Protein AF-A0A8H4LBY7-F1 (afdb_monomer)

Organism: NCBI:txid1237068

Radius of gyration: 17.31 Å; Cα contacts (8 Å, |Δi|>4): 15; chains: 1; bounding box: 45×18×47 Å

Nearest PDB structures (foldseek):
  5j73-assembly2_C  TM=4.463E-01  e=7.808E+00  synthetic construct

InterPro domains:
  IPR004217 Tim10-like [PF02953] (7-64)
  IPR035427 Tim10-like domain superfamily [G3DSA:1.10.287.810] (9-73)
  IPR035427 Tim10-like domain superfamily [SSF144122] (28-70)

Structure (mmCIF, N/CA/C/O backbone):
data_AF-A0A8H4LBY7-F1
#
_entry.id   AF-A0A8H4LBY7-F1
#
loop_
_atom_site.group_PDB
_atom_site.id
_atom_site.type_symbol
_atom_site.label_atom_id
_atom_site.label_alt_id
_atom_site.label_comp_id
_atom_site.label_asym_id
_atom_site.label_entity_id
_atom_site.label_seq_id
_atom_site.pdbx_PDB_ins_code
_atom_site.Cartn_x
_atom_site.Cartn_y
_atom_site.Cartn_z
_atom_site.occupancy
_atom_site.B_iso_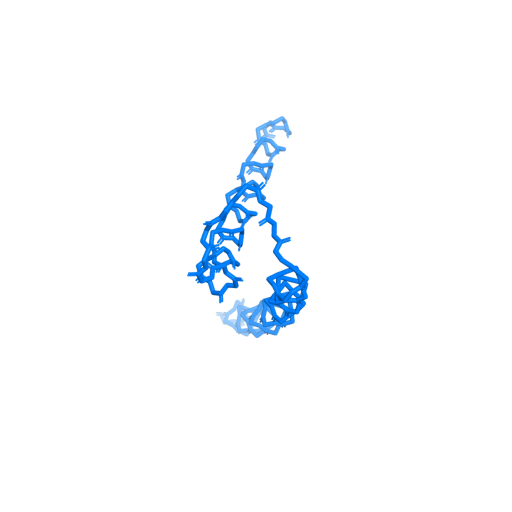or_equiv
_atom_site.auth_seq_id
_atom_site.auth_comp_id
_atom_site.auth_asym_id
_atom_site.auth_atom_id
_atom_site.pdbx_PDB_model_num
ATOM 1 N N . MET A 1 1 ? 1.432 3.238 33.220 1.00 57.72 1 MET A N 1
ATOM 2 C CA . MET A 1 1 ? 2.023 2.633 32.006 1.00 57.72 1 MET A CA 1
ATOM 3 C C . MET A 1 1 ? 3.326 3.359 31.737 1.00 57.72 1 MET A C 1
ATOM 5 O O . MET A 1 1 ? 3.305 4.582 31.689 1.00 57.72 1 MET A O 1
ATOM 9 N N . ASP A 1 2 ? 4.447 2.643 31.671 1.00 80.19 2 ASP A N 1
ATOM 10 C CA . ASP A 1 2 ? 5.766 3.243 31.444 1.00 80.19 2 ASP A CA 1
ATOM 11 C C . ASP A 1 2 ? 5.860 3.741 29.989 1.00 80.19 2 ASP A C 1
ATOM 13 O O . ASP A 1 2 ? 5.603 2.989 29.046 1.00 80.19 2 ASP A O 1
ATOM 17 N N . SER A 1 3 ? 6.185 5.022 29.798 1.00 83.69 3 SER A N 1
ATOM 18 C CA . SER A 1 3 ? 6.270 5.675 28.480 1.00 83.69 3 SER A CA 1
ATOM 19 C C . SER A 1 3 ? 7.211 4.935 27.514 1.00 83.69 3 SER A C 1
ATOM 21 O O . SER A 1 3 ? 6.956 4.857 26.308 1.00 83.69 3 SER A O 1
ATOM 23 N N . SER A 1 4 ? 8.262 4.304 28.046 1.00 89.25 4 SER A N 1
ATOM 24 C CA . SER A 1 4 ? 9.209 3.503 27.264 1.00 89.25 4 SER A CA 1
ATOM 25 C C . SER A 1 4 ? 8.558 2.271 26.621 1.00 89.25 4 SER A C 1
ATOM 27 O O . SER A 1 4 ? 8.810 1.979 25.448 1.00 89.25 4 SER A O 1
ATOM 29 N N . GLN A 1 5 ? 7.663 1.596 27.347 1.00 91.06 5 GLN A N 1
ATOM 30 C CA . GLN A 1 5 ? 6.934 0.423 26.864 1.00 91.06 5 GLN A CA 1
ATOM 31 C C . GLN A 1 5 ? 5.924 0.804 25.780 1.00 91.06 5 GLN A C 1
ATOM 33 O O . GLN A 1 5 ? 5.814 0.105 24.774 1.00 91.06 5 GLN A O 1
ATOM 38 N N . VAL A 1 6 ? 5.233 1.941 25.936 1.00 91.44 6 VAL A N 1
ATOM 39 C CA . VAL A 1 6 ? 4.302 2.458 24.917 1.00 91.44 6 VAL A CA 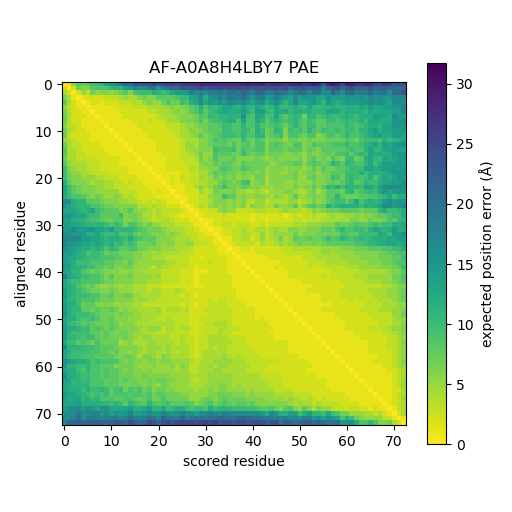1
ATOM 40 C C . VAL A 1 6 ? 5.051 2.775 23.623 1.00 91.44 6 VAL A C 1
ATOM 42 O O . VAL A 1 6 ? 4.642 2.337 22.549 1.00 91.44 6 VAL A O 1
ATOM 45 N N . LYS A 1 7 ? 6.195 3.465 23.714 1.00 90.19 7 LYS A N 1
ATOM 46 C CA . LYS A 1 7 ? 7.024 3.773 22.543 1.00 90.19 7 LYS A CA 1
ATOM 47 C C . LYS A 1 7 ? 7.513 2.504 21.840 1.00 90.19 7 LYS A C 1
ATOM 49 O O . LYS A 1 7 ? 7.437 2.427 20.616 1.00 90.19 7 LYS A O 1
ATOM 54 N N . GLN A 1 8 ? 7.987 1.505 22.587 1.00 92.38 8 GLN A N 1
ATOM 55 C CA . GLN A 1 8 ? 8.405 0.225 22.004 1.00 92.38 8 GLN A CA 1
ATOM 56 C C . GLN A 1 8 ? 7.249 -0.516 21.325 1.00 92.38 8 GLN A C 1
ATOM 58 O O . GLN A 1 8 ? 7.442 -1.061 20.239 1.00 92.38 8 GLN A O 1
ATOM 63 N N . ALA A 1 9 ? 6.056 -0.515 21.925 1.00 91.06 9 ALA A N 1
ATOM 64 C CA . ALA A 1 9 ? 4.879 -1.151 21.342 1.00 91.06 9 ALA A CA 1
ATOM 65 C C . ALA A 1 9 ? 4.491 -0.506 20.002 1.00 91.06 9 ALA A C 1
ATOM 67 O O . ALA A 1 9 ? 4.300 -1.220 19.019 1.00 91.06 9 ALA A O 1
ATOM 68 N N . VAL A 1 10 ? 4.472 0.830 19.936 1.00 92.25 10 VAL A N 1
ATOM 69 C CA . VAL A 1 10 ? 4.181 1.569 18.695 1.00 92.25 10 VAL A CA 1
ATOM 70 C C . VAL A 1 10 ? 5.244 1.298 17.628 1.00 92.25 10 VAL A C 1
ATOM 72 O O . VAL A 1 10 ? 4.903 0.981 16.493 1.00 92.25 10 VAL A O 1
ATOM 75 N N . MET A 1 11 ? 6.533 1.343 17.985 1.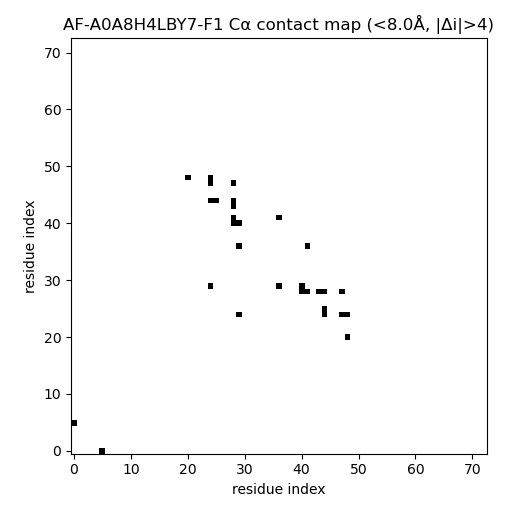00 91.88 11 MET A N 1
ATOM 76 C CA . MET A 1 11 ? 7.621 1.037 17.043 1.00 91.88 11 MET A CA 1
ATOM 77 C C . MET A 1 11 ? 7.500 -0.382 16.477 1.00 91.88 11 MET A C 1
ATOM 79 O O . MET A 1 11 ? 7.687 -0.594 15.280 1.00 91.88 11 MET A O 1
ATOM 83 N N . LYS A 1 12 ? 7.154 -1.357 17.326 1.00 92.81 12 LYS A N 1
ATOM 84 C CA . LYS A 1 12 ? 6.951 -2.745 16.904 1.00 92.81 12 LYS A CA 1
ATOM 85 C C . LYS A 1 12 ? 5.762 -2.878 15.954 1.00 92.81 12 LYS A C 1
ATOM 87 O O . LYS A 1 12 ? 5.885 -3.575 14.950 1.00 92.81 12 LYS A O 1
ATOM 92 N N . GLN A 1 13 ? 4.650 -2.208 16.248 1.00 90.19 13 GLN A N 1
ATOM 93 C CA . GLN A 1 13 ? 3.470 -2.212 15.386 1.00 90.19 13 GLN A CA 1
ATOM 94 C C . GLN A 1 13 ? 3.793 -1.623 14.006 1.00 90.19 13 GLN A C 1
ATOM 96 O O . GLN A 1 13 ? 3.559 -2.281 12.995 1.00 90.19 13 GLN A O 1
ATOM 101 N N . VAL A 1 14 ? 4.413 -0.440 13.957 1.00 90.19 14 VAL A N 1
ATOM 102 C CA . VAL A 1 14 ? 4.804 0.210 12.694 1.00 90.19 14 VAL A CA 1
ATOM 103 C C . VAL A 1 14 ? 5.746 -0.683 11.884 1.00 90.19 14 VAL A C 1
ATOM 105 O O . VAL A 1 14 ? 5.572 -0.830 10.676 1.00 90.19 14 VAL A O 1
ATOM 108 N N . GLN A 1 15 ? 6.714 -1.336 12.536 1.00 88.69 15 GLN A N 1
ATOM 109 C CA . GLN A 1 15 ? 7.626 -2.257 11.856 1.00 88.69 15 GLN A CA 1
ATOM 110 C C . GLN A 1 15 ? 6.891 -3.460 11.246 1.00 88.69 15 GLN A C 1
ATOM 112 O O . GLN A 1 15 ? 7.214 -3.884 10.137 1.00 88.69 15 GLN A O 1
ATOM 117 N N . GLN A 1 16 ? 5.911 -4.024 11.956 1.00 89.44 16 GLN A N 1
ATOM 118 C CA . GLN A 1 16 ? 5.110 -5.143 11.455 1.00 89.44 16 GLN A CA 1
ATOM 119 C C . GLN A 1 16 ? 4.250 -4.728 10.259 1.00 89.44 16 GLN A C 1
ATOM 121 O O . GLN A 1 16 ? 4.222 -5.440 9.255 1.00 89.44 16 GLN A O 1
ATOM 126 N N . GLU A 1 17 ? 3.603 -3.568 10.341 1.00 86.56 17 GLU A N 1
ATOM 127 C CA . GLU A 1 17 ? 2.810 -3.016 9.242 1.00 86.56 17 GLU A CA 1
ATOM 128 C C . GLU A 1 17 ? 3.686 -2.746 8.009 1.00 86.56 17 GLU A C 1
ATOM 130 O O . GLU A 1 17 ? 3.343 -3.183 6.910 1.00 86.56 17 GLU A O 1
ATOM 135 N N . ALA A 1 18 ? 4.867 -2.145 8.186 1.00 86.00 18 ALA A N 1
ATOM 136 C CA . ALA A 1 18 ? 5.818 -1.918 7.097 1.00 86.00 18 ALA A CA 1
ATOM 137 C C . ALA A 1 18 ? 6.272 -3.231 6.435 1.00 86.00 18 ALA A C 1
ATOM 139 O O . ALA A 1 18 ? 6.338 -3.321 5.209 1.00 86.00 18 ALA A O 1
ATOM 140 N N . ASN A 1 19 ? 6.535 -4.276 7.225 1.00 86.25 19 ASN A N 1
ATOM 141 C CA . ASN A 1 19 ? 6.932 -5.581 6.695 1.00 86.25 19 ASN A CA 1
ATOM 142 C C . ASN A 1 19 ? 5.822 -6.225 5.847 1.00 86.25 19 ASN A C 1
ATOM 144 O O . ASN A 1 19 ? 6.111 -6.784 4.790 1.00 86.25 19 ASN A O 1
ATOM 148 N N . LEU A 1 20 ? 4.560 -6.134 6.283 1.00 85.31 20 LEU A N 1
ATOM 149 C CA . LEU A 1 20 ? 3.411 -6.660 5.535 1.00 85.31 20 LEU A CA 1
ATOM 150 C C . LEU A 1 20 ? 3.224 -5.939 4.200 1.00 85.31 20 LEU A C 1
ATOM 152 O O . LEU A 1 20 ? 2.972 -6.573 3.173 1.00 85.31 20 LEU A O 1
ATOM 156 N N . VAL A 1 21 ? 3.373 -4.617 4.215 1.00 81.94 21 VAL A N 1
ATOM 157 C CA . VAL A 1 21 ? 3.269 -3.787 3.017 1.00 81.94 21 VAL A CA 1
ATOM 158 C C . VAL A 1 21 ? 4.384 -4.117 2.026 1.00 81.94 21 VAL A C 1
ATOM 160 O O . VAL A 1 21 ? 4.102 -4.369 0.855 1.00 81.94 21 VAL A O 1
ATOM 163 N N . ASN A 1 22 ? 5.625 -4.231 2.505 1.00 80.12 22 ASN A N 1
ATOM 164 C CA . ASN A 1 22 ? 6.764 -4.625 1.678 1.00 80.12 22 ASN A CA 1
ATOM 165 C C . ASN A 1 22 ? 6.567 -6.016 1.056 1.00 80.12 22 ASN A C 1
ATOM 167 O O . ASN A 1 22 ? 6.813 -6.195 -0.134 1.00 80.12 22 ASN A O 1
ATOM 171 N N . ALA A 1 23 ? 6.084 -6.993 1.832 1.00 80.69 23 ALA A N 1
ATOM 172 C CA . ALA A 1 23 ? 5.826 -8.342 1.331 1.00 80.69 23 ALA A CA 1
ATOM 173 C C . ALA A 1 23 ? 4.761 -8.354 0.222 1.00 80.69 23 ALA A C 1
ATOM 175 O O . ALA A 1 23 ? 4.955 -8.994 -0.810 1.00 80.69 23 ALA A O 1
ATOM 176 N N . ARG A 1 24 ? 3.660 -7.609 0.395 1.00 78.75 24 ARG A N 1
ATOM 177 C CA . ARG A 1 24 ? 2.612 -7.484 -0.631 1.00 78.75 24 ARG A CA 1
ATOM 178 C C . ARG A 1 24 ? 3.148 -6.839 -1.905 1.00 78.75 24 ARG A C 1
ATOM 180 O O . ARG A 1 24 ? 2.872 -7.329 -2.994 1.00 78.75 24 ARG A O 1
ATOM 187 N N . ALA A 1 25 ? 3.914 -5.764 -1.761 1.00 80.50 25 ALA A N 1
ATOM 188 C CA . ALA A 1 25 ? 4.472 -5.050 -2.897 1.00 80.50 25 ALA A CA 1
ATOM 189 C C . ALA A 1 25 ? 5.432 -5.957 -3.696 1.00 80.50 25 ALA A C 1
ATOM 191 O O . ALA A 1 25 ? 5.358 -6.004 -4.921 1.00 80.50 25 ALA A O 1
ATOM 192 N N . LEU A 1 26 ? 6.255 -6.764 -3.014 1.00 80.75 26 LEU A N 1
ATOM 193 C CA . LEU A 1 26 ? 7.148 -7.733 -3.661 1.00 80.75 26 LEU A CA 1
ATOM 194 C C . LEU A 1 26 ? 6.388 -8.806 -4.451 1.00 80.75 26 LEU A C 1
ATOM 196 O O . LEU A 1 26 ? 6.776 -9.110 -5.574 1.00 80.75 26 LEU A O 1
ATOM 200 N N . ILE A 1 27 ? 5.306 -9.355 -3.891 1.00 80.88 27 ILE A N 1
ATOM 201 C CA . ILE A 1 27 ? 4.514 -10.409 -4.548 1.00 80.88 27 ILE A CA 1
ATOM 202 C C . ILE A 1 27 ? 3.843 -9.889 -5.827 1.00 80.88 27 ILE A C 1
ATOM 204 O O . ILE A 1 27 ? 3.856 -10.573 -6.846 1.00 80.88 27 ILE A O 1
ATOM 208 N N . GLU A 1 28 ? 3.271 -8.687 -5.781 1.00 85.75 28 GLU A N 1
ATOM 209 C CA . GLU A 1 28 ? 2.479 -8.141 -6.892 1.00 85.75 28 GLU A CA 1
ATOM 210 C C . GLU A 1 28 ? 3.340 -7.477 -7.977 1.00 85.75 28 GLU A C 1
ATOM 212 O O . GLU A 1 28 ? 2.960 -7.463 -9.147 1.00 85.75 28 GLU A O 1
ATOM 217 N N . CYS A 1 29 ? 4.495 -6.915 -7.607 1.00 92.56 29 CYS A N 1
ATOM 218 C CA . CYS A 1 29 ? 5.294 -6.082 -8.505 1.00 92.56 29 CYS A CA 1
ATOM 219 C C . CYS A 1 29 ? 6.635 -6.678 -8.934 1.00 92.56 29 CYS A C 1
ATOM 221 O O . CYS A 1 29 ? 7.295 -6.036 -9.744 1.00 92.56 29 CYS A O 1
ATOM 223 N N . VAL A 1 30 ? 7.052 -7.855 -8.446 1.00 93.06 30 VAL A N 1
ATOM 224 C CA . VAL A 1 30 ? 8.341 -8.485 -8.815 1.00 93.06 30 VAL A CA 1
ATOM 225 C C . VAL A 1 30 ? 8.116 -9.886 -9.405 1.00 93.06 30 VAL A C 1
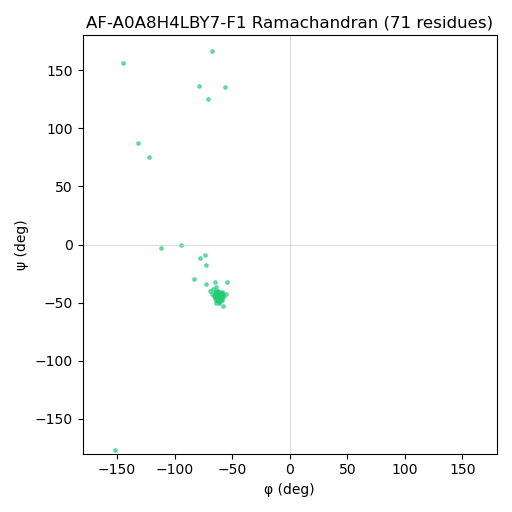ATOM 227 O O . VAL A 1 30 ? 8.359 -10.898 -8.745 1.00 93.06 30 VAL A O 1
ATOM 230 N N . PRO A 1 31 ? 7.649 -9.991 -10.665 1.00 89.12 31 PRO A N 1
ATOM 231 C CA . PRO A 1 31 ? 7.379 -11.278 -11.307 1.00 89.12 31 PRO A CA 1
ATOM 232 C C . PRO A 1 31 ? 8.653 -12.044 -11.695 1.00 89.12 31 PRO A C 1
ATOM 234 O O . PRO A 1 31 ? 8.585 -13.241 -11.975 1.00 89.12 31 PRO A O 1
ATOM 237 N N . LYS A 1 32 ? 9.811 -11.370 -11.763 1.00 87.12 32 LYS A N 1
ATOM 238 C CA . LYS A 1 32 ? 11.104 -11.971 -12.119 1.00 87.12 32 LYS A CA 1
ATOM 239 C C . LYS A 1 32 ? 12.167 -11.541 -11.105 1.00 87.12 32 LYS A C 1
ATOM 241 O O . LYS A 1 32 ? 12.866 -10.560 -1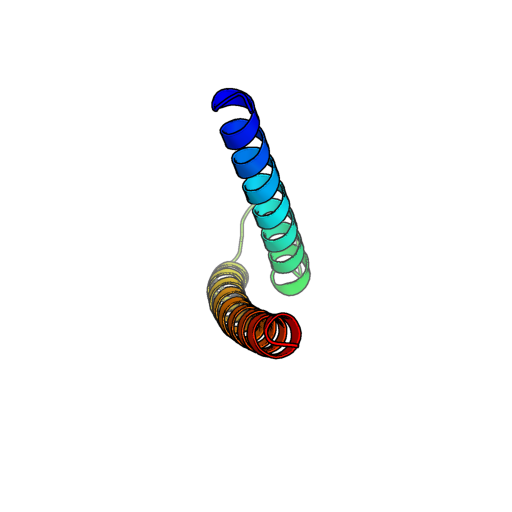1.344 1.00 87.12 32 LYS A O 1
ATOM 246 N N . PRO A 1 33 ? 12.310 -12.272 -9.987 1.00 87.56 33 PRO A N 1
ATOM 247 C CA . PRO A 1 33 ? 13.271 -11.925 -8.950 1.00 87.56 33 PRO A CA 1
ATOM 248 C C . PRO A 1 33 ? 14.699 -11.825 -9.499 1.00 87.56 33 PRO A C 1
ATOM 250 O O . PRO A 1 33 ? 15.151 -12.690 -10.251 1.00 87.56 33 PRO A O 1
ATOM 253 N N . GLY A 1 34 ? 15.415 -10.783 -9.087 1.00 88.12 34 GLY A N 1
ATOM 254 C CA . GLY A 1 34 ? 16.796 -10.518 -9.475 1.00 88.12 34 GLY A CA 1
ATOM 255 C C . GLY A 1 34 ? 17.539 -9.738 -8.394 1.00 88.12 34 GLY A C 1
ATOM 256 O O . GLY A 1 34 ? 16.999 -9.458 -7.325 1.00 88.12 34 GLY A O 1
ATOM 257 N N . THR A 1 35 ? 18.793 -9.381 -8.662 1.00 91.81 35 THR A N 1
ATOM 258 C CA . THR A 1 35 ? 19.615 -8.581 -7.736 1.00 91.81 35 THR A CA 1
ATOM 259 C C . THR A 1 35 ? 19.269 -7.090 -7.755 1.00 91.81 35 THR A C 1
ATOM 261 O O . THR A 1 35 ? 19.716 -6.347 -6.884 1.00 91.81 35 THR A O 1
ATOM 264 N N . SER A 1 36 ? 18.472 -6.646 -8.728 1.00 92.12 36 SER A N 1
ATOM 265 C CA . SER A 1 36 ? 17.980 -5.279 -8.862 1.00 92.12 36 SER A CA 1
ATOM 266 C C . SER A 1 36 ? 16.563 -5.267 -9.431 1.00 92.12 36 SER A C 1
ATOM 268 O O . SER A 1 36 ? 16.146 -6.206 -10.108 1.00 92.12 36 SER A O 1
ATOM 270 N N . LEU A 1 37 ? 15.829 -4.188 -9.153 1.00 91.56 37 LEU A N 1
ATOM 271 C CA . LEU A 1 37 ? 14.531 -3.940 -9.769 1.00 91.56 37 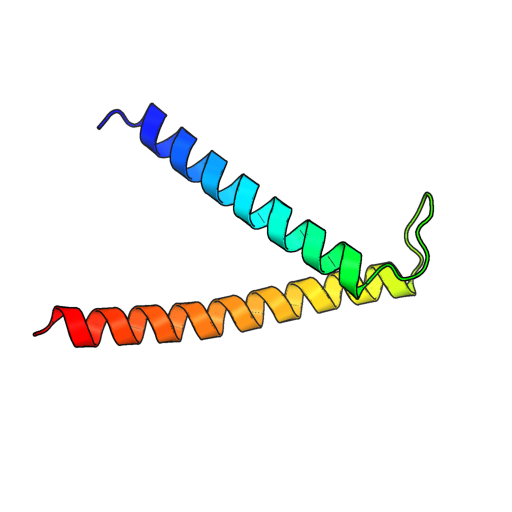LEU A CA 1
ATOM 272 C C . LEU A 1 37 ? 14.730 -3.387 -11.179 1.00 91.56 37 LEU A C 1
ATOM 274 O O . LEU A 1 37 ? 15.534 -2.477 -11.402 1.00 91.56 37 LEU A O 1
ATOM 278 N N . SER A 1 38 ? 13.950 -3.892 -12.125 1.00 94.69 38 SER A N 1
ATOM 279 C CA . SER A 1 38 ? 13.776 -3.234 -13.415 1.00 94.69 38 SER A CA 1
ATOM 280 C C . SER A 1 38 ? 13.025 -1.905 -13.257 1.00 94.69 38 SER A C 1
ATOM 282 O O . SER A 1 38 ? 12.401 -1.620 -12.227 1.00 94.69 38 SER A O 1
ATOM 284 N N . SER A 1 39 ? 13.043 -1.074 -14.302 1.00 95.06 39 SER A N 1
ATOM 285 C CA . SER A 1 39 ? 12.259 0.167 -14.329 1.00 95.06 39 SER A CA 1
ATOM 286 C C . SER A 1 39 ? 10.760 -0.102 -14.155 1.00 95.06 39 SER A C 1
ATOM 288 O O . SER A 1 39 ? 10.101 0.603 -13.398 1.00 95.06 39 SER A O 1
ATOM 290 N N . GLY A 1 40 ? 10.239 -1.159 -14.789 1.00 94.31 40 GLY A N 1
ATOM 291 C CA . GLY A 1 40 ? 8.835 -1.558 -14.676 1.00 94.31 40 GLY A CA 1
ATOM 292 C C . GLY A 1 40 ? 8.445 -1.997 -13.263 1.00 94.31 40 GLY A C 1
ATOM 293 O O . GLY A 1 40 ? 7.414 -1.564 -12.754 1.00 94.31 40 GLY A O 1
ATOM 294 N N . GLU A 1 41 ? 9.286 -2.794 -12.602 1.00 94.50 41 GLU A N 1
ATOM 295 C CA . GLU A 1 41 ? 9.053 -3.229 -11.216 1.00 94.50 41 GLU A CA 1
ATOM 296 C C . GLU A 1 41 ? 9.145 -2.044 -10.246 1.00 94.50 41 GLU A C 1
ATOM 298 O O . GLU A 1 41 ? 8.314 -1.914 -9.352 1.00 94.50 41 GLU A O 1
ATOM 303 N N . THR A 1 42 ? 10.083 -1.118 -10.474 1.00 93.12 42 THR A N 1
ATOM 304 C CA . THR A 1 42 ? 10.199 0.121 -9.687 1.00 93.12 42 THR A CA 1
ATOM 305 C C . THR A 1 42 ? 8.943 0.986 -9.815 1.00 93.12 42 THR A C 1
ATOM 307 O O . THR A 1 42 ? 8.363 1.382 -8.805 1.00 93.12 42 THR A O 1
ATOM 310 N N . SER A 1 43 ? 8.472 1.240 -11.040 1.00 95.38 43 SER A N 1
ATOM 311 C CA . SER A 1 43 ? 7.234 1.997 -11.270 1.00 95.38 43 SER A CA 1
ATOM 312 C C . SER A 1 43 ? 6.010 1.298 -10.675 1.00 95.38 43 SER A C 1
ATOM 314 O O . SER A 1 43 ? 5.168 1.959 -10.069 1.00 95.38 43 SER A O 1
ATOM 316 N N . CYS A 1 44 ? 5.926 -0.033 -10.793 1.00 95.19 44 CYS A N 1
ATOM 317 C CA . CYS A 1 44 ? 4.860 -0.812 -10.166 1.00 95.19 44 CYS A CA 1
ATOM 318 C C . CYS A 1 44 ? 4.868 -0.630 -8.648 1.00 95.19 44 CYS A C 1
ATOM 320 O O . CYS A 1 44 ? 3.822 -0.332 -8.077 1.00 95.19 44 CYS A O 1
ATOM 322 N N . MET A 1 45 ? 6.033 -0.745 -8.003 1.00 91.88 45 MET A N 1
ATOM 323 C CA . MET A 1 45 ? 6.178 -0.576 -6.555 1.00 91.88 45 MET A CA 1
ATOM 324 C C . MET A 1 45 ? 5.695 0.798 -6.084 1.00 91.88 45 MET A C 1
ATOM 326 O O . MET A 1 45 ? 4.932 0.878 -5.120 1.00 91.88 45 MET A O 1
ATOM 330 N N . THR A 1 46 ? 6.076 1.872 -6.785 1.00 91.38 46 THR A N 1
ATOM 331 C CA . THR A 1 46 ? 5.606 3.232 -6.479 1.00 91.38 46 THR A CA 1
ATOM 332 C C . THR A 1 46 ? 4.082 3.316 -6.548 1.00 91.38 46 THR A C 1
ATOM 334 O O . THR A 1 46 ? 3.440 3.685 -5.564 1.00 91.38 46 THR A O 1
ATOM 337 N N . SER A 1 47 ? 3.484 2.891 -7.663 1.00 94.19 47 SER A N 1
ATOM 338 C CA . SER A 1 47 ? 2.026 2.918 -7.824 1.00 94.19 47 SER A CA 1
ATOM 339 C C . SER A 1 47 ? 1.295 1.978 -6.859 1.00 94.19 47 SER A C 1
ATOM 341 O O . SER A 1 47 ? 0.174 2.269 -6.445 1.00 94.19 47 SER A O 1
ATOM 343 N N . CYS A 1 48 ? 1.900 0.845 -6.497 1.00 91.94 48 CYS A N 1
ATOM 344 C CA . CYS A 1 48 ? 1.354 -0.099 -5.527 1.00 91.94 48 CYS A CA 1
ATOM 345 C C . CYS A 1 48 ? 1.239 0.559 -4.150 1.00 91.94 48 CYS A C 1
ATOM 347 O O . CYS A 1 48 ? 0.168 0.524 -3.546 1.00 91.94 48 CYS A O 1
ATOM 349 N N . MET A 1 49 ? 2.301 1.229 -3.694 1.00 89.25 49 MET A N 1
ATOM 350 C CA . MET A 1 49 ? 2.310 1.934 -2.411 1.00 89.25 49 MET A CA 1
ATOM 351 C C . MET A 1 49 ? 1.316 3.094 -2.375 1.00 89.25 49 MET A C 1
ATOM 353 O O . MET A 1 49 ? 0.581 3.233 -1.399 1.00 89.25 49 MET A O 1
ATOM 357 N N . GLU A 1 50 ? 1.229 3.886 -3.445 1.00 90.94 50 GLU A N 1
ATOM 358 C CA . GLU A 1 50 ? 0.239 4.966 -3.559 1.00 90.94 50 GLU A CA 1
ATOM 359 C C . GLU A 1 50 ? -1.195 4.432 -3.446 1.00 90.94 50 GLU A C 1
ATOM 361 O O . GLU A 1 50 ? -1.996 4.935 -2.652 1.00 90.94 50 GLU A O 1
ATOM 366 N N . LYS A 1 51 ? -1.512 3.361 -4.186 1.00 91.62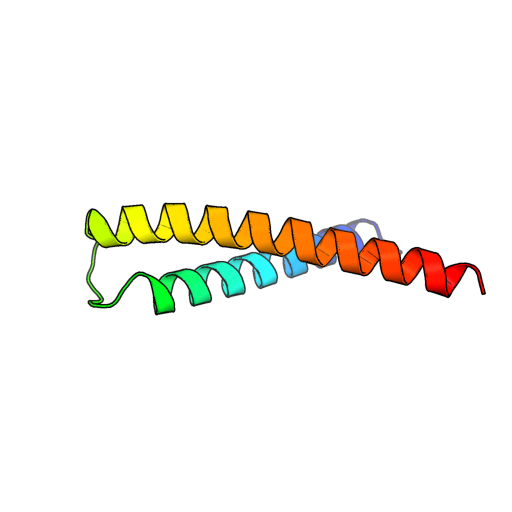 51 LYS A N 1
ATOM 367 C CA . LYS A 1 51 ? -2.829 2.709 -4.137 1.00 91.62 51 LYS A CA 1
ATOM 368 C C . LYS A 1 51 ? -3.108 2.077 -2.779 1.00 91.62 51 LYS A C 1
ATOM 370 O O . LYS A 1 51 ? -4.230 2.185 -2.287 1.00 91.62 51 LYS A O 1
ATOM 375 N N . TYR A 1 52 ? -2.111 1.442 -2.166 1.00 88.00 52 TYR A N 1
ATOM 376 C CA . TYR A 1 52 ? -2.237 0.862 -0.833 1.00 88.00 52 TYR A CA 1
ATOM 377 C C . TYR A 1 52 ? -2.574 1.936 0.202 1.00 88.00 52 TYR A C 1
ATOM 379 O O . TYR A 1 52 ? -3.539 1.778 0.945 1.00 88.00 52 TYR A O 1
ATOM 387 N N . MET A 1 53 ? -1.843 3.054 0.212 1.00 89.12 53 MET A N 1
ATOM 388 C CA . MET A 1 53 ? -2.099 4.164 1.132 1.00 89.12 53 MET A CA 1
ATOM 389 C C . MET A 1 53 ? -3.482 4.784 0.906 1.00 89.12 53 MET A C 1
ATOM 391 O O . MET A 1 53 ? -4.193 5.067 1.870 1.00 89.12 53 MET A O 1
ATOM 395 N N . ALA A 1 54 ? -3.901 4.949 -0.353 1.00 94.50 54 ALA A N 1
ATOM 396 C CA . ALA A 1 54 ? -5.244 5.425 -0.680 1.00 94.50 54 ALA A CA 1
ATOM 397 C C . ALA A 1 54 ? -6.336 4.475 -0.153 1.00 94.50 54 ALA A C 1
ATOM 399 O O . ALA A 1 54 ? -7.284 4.922 0.498 1.00 94.50 54 ALA A O 1
ATOM 400 N N . ALA A 1 55 ? -6.178 3.166 -0.372 1.00 93.25 55 ALA A N 1
ATOM 401 C CA . ALA A 1 55 ? -7.102 2.151 0.125 1.00 93.25 55 ALA A CA 1
ATOM 402 C C . ALA A 1 55 ? -7.130 2.110 1.660 1.00 93.25 55 ALA A C 1
ATOM 404 O O . ALA A 1 55 ? -8.207 2.091 2.256 1.00 93.25 55 ALA A O 1
ATOM 405 N N . TRP A 1 56 ? -5.963 2.160 2.305 1.00 89.06 56 TRP A N 1
ATOM 406 C CA . TRP A 1 56 ? -5.846 2.188 3.760 1.00 89.06 56 TRP A CA 1
ATOM 407 C C . TRP A 1 56 ? -6.559 3.404 4.355 1.00 89.06 56 TRP A C 1
ATOM 409 O O . TRP A 1 56 ? -7.373 3.242 5.260 1.00 89.06 56 TRP A O 1
ATOM 419 N N . ASN A 1 57 ? -6.345 4.604 3.801 1.00 92.69 57 ASN A N 1
ATOM 420 C CA . ASN A 1 57 ? -7.018 5.825 4.253 1.00 92.69 57 ASN A CA 1
ATOM 421 C C . ASN A 1 57 ? -8.546 5.703 4.160 1.00 92.69 57 ASN A C 1
ATOM 423 O O . ASN A 1 57 ? -9.260 6.078 5.095 1.00 92.69 57 ASN A O 1
ATOM 427 N N . MET A 1 58 ? -9.048 5.157 3.048 1.00 97.25 58 MET A N 1
ATOM 428 C CA . MET A 1 58 ? -10.481 4.961 2.824 1.00 97.25 58 MET A CA 1
ATOM 429 C C . MET A 1 58 ? -11.081 3.972 3.832 1.00 97.25 58 MET A C 1
ATOM 431 O O . MET A 1 58 ? -12.076 4.285 4.487 1.00 97.25 58 MET A O 1
ATOM 435 N N . VAL A 1 59 ? -10.454 2.803 3.996 1.00 95.88 59 VAL A N 1
ATOM 436 C CA . VAL A 1 59 ? -10.914 1.758 4.924 1.00 95.88 59 VAL A CA 1
ATOM 437 C C . VAL A 1 59 ? -10.833 2.238 6.371 1.00 95.88 59 VAL A C 1
ATOM 439 O O . VAL A 1 59 ? -11.797 2.082 7.117 1.00 95.88 59 VAL A O 1
ATOM 442 N N . ASN A 1 60 ? -9.728 2.874 6.765 1.00 94.94 60 ASN A N 1
ATOM 443 C CA . ASN A 1 60 ? -9.542 3.397 8.116 1.00 94.94 60 ASN A CA 1
ATOM 444 C C . ASN A 1 60 ? -10.589 4.469 8.459 1.00 94.94 60 ASN A C 1
ATOM 446 O O . ASN A 1 60 ? -11.183 4.437 9.536 1.00 94.94 60 ASN A O 1
ATOM 450 N N . SER A 1 61 ? -10.881 5.377 7.522 1.00 96.25 61 SER A N 1
ATOM 451 C CA . SER A 1 61 ? -11.920 6.399 7.702 1.00 96.25 61 SER A CA 1
ATOM 452 C C . SER A 1 61 ? -13.303 5.773 7.898 1.00 96.25 61 SER A C 1
ATOM 454 O O . SER A 1 61 ? -14.026 6.153 8.820 1.00 96.25 61 SER A O 1
ATOM 456 N N . ALA A 1 62 ? -13.654 4.781 7.074 1.00 97.75 62 ALA A N 1
ATOM 457 C CA . ALA 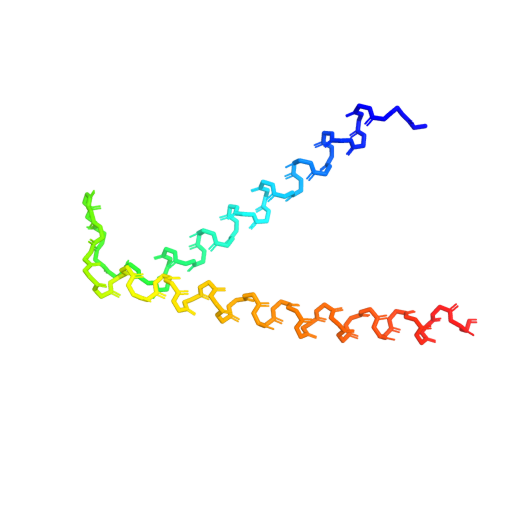A 1 62 ? -14.924 4.065 7.185 1.00 97.75 62 ALA A CA 1
ATOM 458 C C . ALA A 1 62 ? -15.034 3.290 8.510 1.00 97.75 62 ALA A C 1
ATOM 460 O O . ALA A 1 62 ? -16.068 3.339 9.178 1.00 97.75 62 ALA A O 1
ATOM 461 N N . TYR A 1 63 ? -13.953 2.626 8.922 1.00 96.38 63 TYR A N 1
ATOM 462 C CA . TYR A 1 63 ? -13.889 1.888 10.179 1.00 96.38 63 TYR A CA 1
ATOM 463 C C . TYR A 1 63 ? -14.081 2.805 11.395 1.00 96.38 63 TYR A C 1
ATOM 465 O O . TYR A 1 63 ? -14.934 2.537 12.241 1.00 96.38 63 TYR A O 1
ATOM 473 N N . ILE A 1 64 ? -13.363 3.934 11.455 1.00 95.50 64 ILE A N 1
ATOM 474 C CA . ILE A 1 64 ? -13.512 4.920 12.536 1.00 95.50 64 ILE A CA 1
ATOM 475 C C . ILE A 1 64 ? -14.926 5.509 12.554 1.00 95.50 64 ILE A C 1
ATOM 477 O O . ILE A 1 64 ? -15.500 5.686 13.631 1.00 95.50 64 ILE A O 1
ATOM 481 N N . ALA A 1 65 ? -15.502 5.812 11.387 1.00 96.38 65 ALA A N 1
ATOM 482 C CA . ALA A 1 65 ? -16.875 6.304 11.298 1.00 96.38 65 ALA A CA 1
ATOM 483 C C . ALA A 1 65 ? -17.868 5.300 11.901 1.00 96.38 65 ALA A C 1
ATOM 485 O O . ALA A 1 65 ? -18.734 5.699 12.681 1.00 96.38 65 ALA A O 1
ATOM 486 N N . ARG A 1 66 ? -17.697 4.001 11.616 1.00 96.81 66 ARG A N 1
ATOM 487 C CA . ARG A 1 66 ? -18.525 2.945 12.205 1.00 96.81 66 ARG A CA 1
ATOM 488 C C . ARG A 1 66 ? -18.340 2.849 13.718 1.00 96.81 66 ARG A C 1
ATOM 490 O O . ARG A 1 66 ? -19.329 2.847 14.438 1.00 96.81 66 ARG A O 1
ATOM 497 N N . LEU A 1 67 ? -17.100 2.835 14.209 1.00 96.38 67 LEU A N 1
ATOM 498 C CA . LEU A 1 67 ? -16.824 2.782 15.651 1.00 96.38 67 LEU A CA 1
ATOM 499 C C . LEU A 1 67 ? -17.506 3.919 16.416 1.00 96.38 67 LEU A C 1
ATOM 501 O O . LEU A 1 67 ? -18.085 3.685 17.473 1.00 96.38 67 LEU A O 1
ATOM 505 N N . LYS A 1 68 ? -17.470 5.144 15.878 1.00 94.00 68 LYS A N 1
ATOM 506 C CA . LYS A 1 68 ? -18.126 6.307 16.495 1.00 94.00 68 LYS A CA 1
ATOM 507 C C . LYS A 1 68 ? -19.647 6.163 16.567 1.00 94.00 68 LYS A C 1
ATOM 509 O O . LYS A 1 68 ? -20.232 6.618 17.541 1.00 94.00 68 LYS A O 1
ATOM 514 N N . GLN A 1 69 ? -20.271 5.555 15.558 1.00 95.56 69 GLN A N 1
ATOM 515 C CA . GLN A 1 69 ? -21.715 5.297 15.558 1.00 95.56 69 GLN A CA 1
ATOM 516 C C . GLN A 1 69 ? -22.104 4.267 16.623 1.00 95.56 69 GLN A C 1
ATOM 518 O O . GLN A 1 69 ? -23.081 4.473 17.335 1.00 95.56 69 GLN A O 1
ATOM 523 N N . GLU A 1 70 ? -21.321 3.194 16.755 1.00 94.69 70 GLU A N 1
ATOM 524 C CA . GLU A 1 70 ? -21.578 2.128 17.733 1.00 94.69 70 GLU A CA 1
ATOM 525 C C . GLU A 1 70 ? -21.274 2.564 19.173 1.00 94.69 70 GLU A C 1
ATOM 527 O O . GLU A 1 70 ? -21.982 2.174 20.087 1.00 94.69 70 GLU A O 1
ATOM 532 N N . SER A 1 71 ? -20.260 3.411 19.389 1.00 84.44 71 SER A N 1
ATOM 533 C CA . SER A 1 71 ? -19.862 3.877 20.734 1.00 84.44 71 SER A CA 1
ATOM 534 C C . SER A 1 71 ? -20.827 4.901 21.353 1.00 84.44 71 SER A C 1
ATOM 536 O O . SER A 1 71 ? -20.629 5.312 22.494 1.00 84.44 71 SER A O 1
ATOM 538 N N . GLY A 1 72 ? -21.795 5.397 20.574 1.00 71.50 72 GLY A N 1
ATOM 539 C CA . GLY A 1 72 ? -22.846 6.313 21.028 1.00 71.50 72 GLY A CA 1
ATOM 540 C C . GLY A 1 72 ? -24.148 5.618 21.443 1.00 71.50 72 GLY A C 1
ATOM 541 O O . GLY A 1 72 ? -25.090 6.317 21.817 1.00 71.50 72 GLY A O 1
ATOM 542 N N . HIS A 1 73 ? -24.205 4.286 21.342 1.00 51.03 73 HIS A N 1
ATOM 543 C CA . HIS A 1 73 ? -25.201 3.414 21.974 1.00 51.03 73 HIS A CA 1
ATOM 544 C C . HIS A 1 73 ? -24.604 2.768 23.229 1.00 51.03 73 HIS A C 1
ATOM 546 O O . HIS A 1 73 ? -25.407 2.403 24.117 1.00 51.03 73 HIS A O 1
#

pLDDT: mean 89.23, std 7.87, range [51.03, 97.75]

Foldseek 3Di:
DDPVVVVVVVVVVVVVVVVVLVVVLCVVQPPDDDPDDDPRSVVSSVVSVVVVVVVCVVVVVVVVVVVVVVVVD

Secondar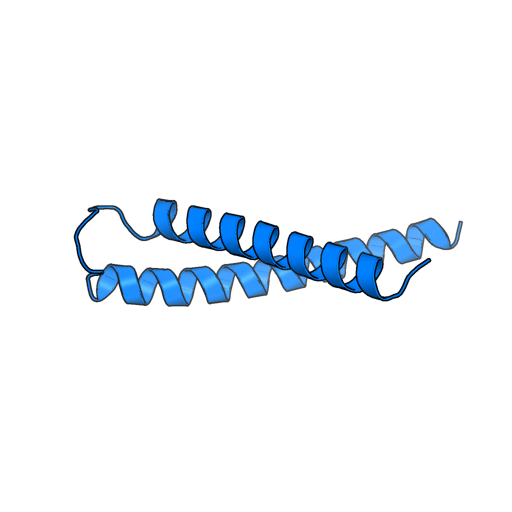y structure (DSSP, 8-state):
--HHHHHHHHHHHHHHHHHHHHHHHHHHH-SS--SS--HHHHHHHHHHHHHHHHHHHHHHHHHHHHHHHHTT-

Sequence (73 aa):
MDSSQVKQAVMKQVQQEANLVNARALIECVPKPGTSLSSGETSCMTSCMEKYMAAWNMVNSAYIARLKQESGH

Mean predicted aligned error: 6.6 Å

Solvent-accessible surface area (backbone atoms only — not comparable to full-atom values): 4228 Å² total; per-residue (Å²): 132,64,68,68,58,54,53,51,52,52,53,51,50,54,51,51,54,52,50,52,52,52,52,51,43,46,69,77,30,48,92,71,86,67,99,63,78,52,71,70,33,48,53,39,40,54,55,47,51,55,50,48,52,54,52,48,54,53,52,51,52,53,50,52,54,50,52,57,61,60,74,74,111